Protein AF-J7QUC0-F1 (afdb_monomer_lite)

Structure (mmCIF, N/CA/C/O backbone):
data_AF-J7QUC0-F1
#
_entry.id   AF-J7QUC0-F1
#
loop_
_atom_site.group_PDB
_atom_site.id
_atom_site.type_symbol
_atom_site.label_atom_id
_atom_site.label_alt_id
_atom_site.label_comp_id
_atom_site.label_asym_id
_atom_site.label_entity_id
_atom_site.label_seq_id
_atom_site.pdbx_PDB_ins_code
_atom_site.Cartn_x
_atom_site.Cartn_y
_atom_site.Cartn_z
_atom_site.occupancy
_atom_site.B_iso_or_equiv
_atom_site.auth_seq_id
_atom_site.auth_comp_id
_atom_site.auth_asym_id
_atom_site.auth_atom_id
_atom_site.pdbx_PDB_model_num
ATOM 1 N N . MET A 1 1 ? 25.085 3.363 -33.186 1.00 42.94 1 MET A N 1
ATOM 2 C CA . MET A 1 1 ? 24.212 2.556 -32.307 1.00 42.94 1 MET A CA 1
ATOM 3 C C . MET A 1 1 ? 23.203 3.509 -31.677 1.00 42.94 1 MET A C 1
ATOM 5 O O . MET A 1 1 ? 23.613 4.372 -30.915 1.00 42.94 1 MET A O 1
ATOM 9 N N . ARG A 1 2 ? 21.933 3.483 -32.106 1.00 51.78 2 ARG A N 1
ATOM 10 C CA . ARG A 1 2 ? 20.886 4.351 -31.538 1.00 51.78 2 ARG A CA 1
ATOM 11 C C . ARG A 1 2 ? 20.296 3.623 -30.330 1.00 51.78 2 ARG A C 1
ATOM 13 O O . ARG A 1 2 ? 19.688 2.580 -30.515 1.00 51.78 2 ARG A O 1
ATOM 20 N N . SER A 1 3 ? 20.544 4.133 -29.126 1.00 59.12 3 SER A N 1
ATOM 21 C CA . SER A 1 3 ? 19.888 3.655 -27.905 1.00 59.12 3 SER A CA 1
ATOM 22 C C . SER A 1 3 ? 18.492 4.271 -27.847 1.00 59.12 3 SER A C 1
ATOM 24 O O . SER A 1 3 ? 18.368 5.496 -27.902 1.00 59.12 3 SER A O 1
ATOM 26 N N . VAL A 1 4 ? 17.448 3.444 -27.809 1.00 60.81 4 VAL A N 1
ATOM 27 C CA . VAL A 1 4 ? 16.071 3.905 -27.606 1.00 60.81 4 VAL A CA 1
ATOM 28 C C . VAL A 1 4 ? 15.817 3.909 -26.104 1.00 60.81 4 VAL A C 1
ATOM 30 O O . VAL A 1 4 ? 15.836 2.864 -25.463 1.00 60.81 4 VAL A O 1
ATOM 33 N N . ALA A 1 5 ? 15.598 5.089 -25.526 1.00 60.94 5 ALA A N 1
ATOM 34 C CA . ALA A 1 5 ? 15.212 5.202 -24.126 1.00 60.94 5 ALA A CA 1
ATOM 35 C C . ALA A 1 5 ? 13.784 4.664 -23.949 1.00 60.94 5 ALA A C 1
ATOM 37 O O . ALA A 1 5 ? 12.810 5.314 -24.326 1.00 60.94 5 ALA A O 1
ATOM 38 N N . THR A 1 6 ? 13.651 3.466 -23.391 1.00 61.47 6 THR A N 1
ATOM 39 C CA . THR A 1 6 ? 12.351 2.879 -23.060 1.00 61.47 6 THR A CA 1
ATOM 40 C C . THR A 1 6 ? 11.868 3.438 -21.731 1.00 61.47 6 THR A C 1
ATOM 42 O O . THR A 1 6 ? 12.544 3.313 -20.709 1.00 61.47 6 THR A O 1
ATOM 45 N N . THR A 1 7 ? 10.699 4.072 -21.728 1.00 70.31 7 THR A N 1
ATOM 46 C CA . THR A 1 7 ? 10.067 4.530 -20.489 1.00 70.31 7 THR A CA 1
ATOM 47 C C . THR A 1 7 ? 9.502 3.322 -19.751 1.00 70.31 7 THR A C 1
ATOM 49 O O . THR A 1 7 ? 8.718 2.572 -20.331 1.00 70.31 7 THR A O 1
ATOM 52 N N . LYS A 1 8 ? 9.877 3.134 -18.480 1.00 70.75 8 LYS A N 1
ATOM 53 C CA . LYS A 1 8 ? 9.282 2.096 -17.631 1.00 70.75 8 LYS A CA 1
ATOM 54 C C . LYS A 1 8 ? 7.783 2.351 -17.513 1.00 70.75 8 LYS A C 1
ATOM 56 O O . LYS A 1 8 ? 7.385 3.417 -17.039 1.00 70.75 8 LYS A O 1
ATOM 61 N N . GLN A 1 9 ? 6.954 1.408 -17.953 1.00 81.12 9 GLN A N 1
ATOM 62 C CA . GLN A 1 9 ? 5.503 1.532 -17.832 1.00 81.12 9 GLN A CA 1
ATOM 63 C C . GLN A 1 9 ? 5.006 0.667 -16.681 1.00 81.12 9 GLN A C 1
ATOM 65 O O . GLN A 1 9 ? 5.131 -0.554 -16.711 1.00 81.12 9 GLN A O 1
ATOM 70 N N . ARG A 1 10 ? 4.406 1.300 -15.670 1.00 84.69 10 ARG A N 1
ATOM 71 C CA . ARG A 1 10 ? 3.788 0.590 -14.551 1.00 84.69 10 ARG A CA 1
ATOM 72 C C . ARG A 1 10 ? 2.329 0.289 -14.868 1.00 84.69 10 ARG A C 1
ATOM 74 O O . ARG A 1 10 ? 1.493 1.190 -14.889 1.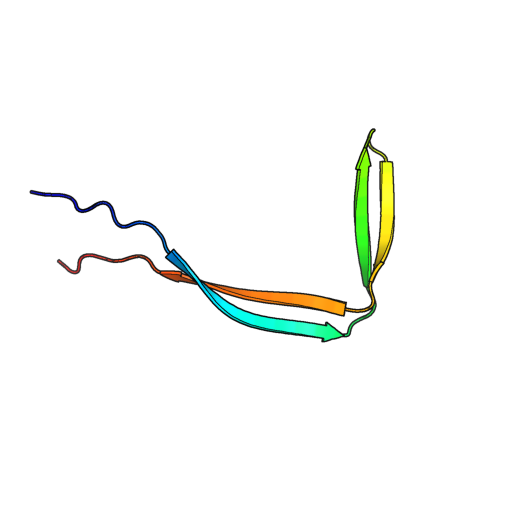00 84.69 10 ARG A O 1
ATOM 81 N N . VAL A 1 11 ? 2.014 -0.982 -15.079 1.00 87.81 11 VAL A N 1
ATOM 82 C CA . VAL A 1 11 ? 0.668 -1.466 -15.401 1.00 87.81 11 VAL A CA 1
ATOM 83 C C . VAL A 1 11 ? 0.029 -2.053 -14.147 1.00 87.81 11 VAL A C 1
ATOM 85 O O . VAL A 1 11 ? 0.596 -2.944 -13.519 1.00 87.81 11 VAL A O 1
ATOM 88 N N . LYS A 1 12 ? -1.162 -1.576 -13.766 1.00 90.75 12 LYS A N 1
ATOM 89 C CA . LYS A 1 12 ? -1.941 -2.163 -12.664 1.00 90.75 12 LYS A CA 1
ATOM 90 C C . LYS A 1 12 ? -2.824 -3.290 -13.205 1.00 90.75 12 LYS A C 1
ATOM 92 O O . LYS A 1 12 ? -3.655 -3.044 -14.070 1.00 90.75 12 LYS A O 1
ATOM 97 N N . ILE A 1 13 ? -2.655 -4.499 -12.679 1.00 94.25 13 ILE A N 1
ATOM 98 C CA . ILE A 1 13 ? -3.293 -5.721 -13.203 1.00 94.25 13 ILE A CA 1
ATOM 99 C C . ILE A 1 13 ? -4.428 -6.198 -12.310 1.00 94.25 13 ILE A C 1
ATOM 101 O O . ILE A 1 13 ? -5.413 -6.745 -12.793 1.00 94.25 13 ILE A O 1
ATOM 105 N N . LEU A 1 14 ? -4.315 -5.964 -11.005 1.00 95.44 14 LEU A N 1
ATOM 106 C CA . LEU A 1 14 ? -5.356 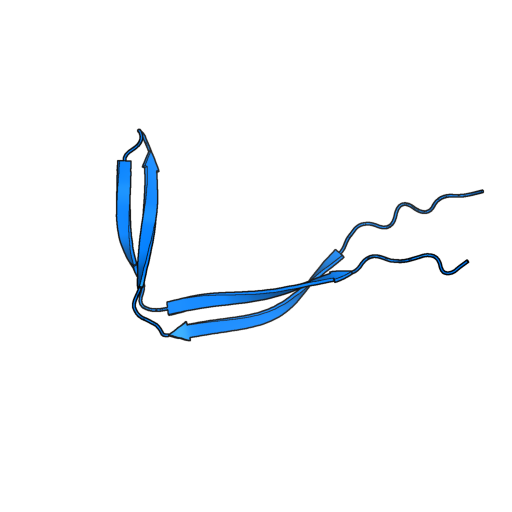-6.322 -10.057 1.00 95.44 14 LEU A CA 1
ATOM 107 C C . LEU A 1 14 ? -5.565 -5.185 -9.065 1.00 95.44 14 LEU A C 1
ATOM 109 O O . LEU A 1 14 ? -4.602 -4.646 -8.514 1.00 95.44 14 LEU A O 1
ATOM 113 N N . TYR A 1 15 ? -6.830 -4.843 -8.838 1.00 94.62 15 TYR A N 1
ATOM 114 C CA . TYR A 1 15 ? -7.248 -3.884 -7.826 1.00 94.62 15 TYR A CA 1
ATOM 115 C C . TYR A 1 15 ? -8.492 -4.393 -7.112 1.00 94.62 15 TYR A C 1
ATOM 117 O O . TYR A 1 15 ? -9.520 -4.625 -7.747 1.00 94.62 15 TYR A O 1
ATOM 125 N N . PHE A 1 16 ? -8.412 -4.549 -5.794 1.00 94.81 16 PHE A N 1
ATOM 126 C CA . PHE A 1 16 ? -9.574 -4.885 -4.979 1.00 94.81 16 PHE A CA 1
ATOM 127 C C . PHE A 1 16 ? -9.443 -4.345 -3.557 1.00 94.81 16 PHE A C 1
ATOM 129 O O . PHE A 1 16 ? -8.354 -4.030 -3.073 1.00 94.81 16 PHE A O 1
ATOM 136 N N . LYS A 1 17 ? -10.589 -4.265 -2.874 1.00 94.88 17 LYS A N 1
ATOM 137 C CA . LYS A 1 17 ? -10.661 -3.970 -1.443 1.00 94.88 17 LYS A CA 1
ATOM 138 C C . LYS A 1 17 ? -10.699 -5.277 -0.668 1.00 94.88 17 LYS A C 1
ATOM 140 O O . LYS A 1 17 ? -11.632 -6.063 -0.823 1.00 94.88 17 LYS A O 1
ATOM 145 N N . HIS A 1 18 ? -9.713 -5.496 0.189 1.00 93.56 18 HIS A N 1
ATOM 146 C CA . HIS A 1 18 ? -9.729 -6.599 1.136 1.00 93.56 18 HIS A CA 1
ATOM 147 C C . HIS A 1 18 ? -10.370 -6.132 2.445 1.00 93.56 18 HIS A C 1
ATOM 149 O O . HIS A 1 18 ? -9.816 -5.285 3.149 1.00 93.56 18 HIS A O 1
ATOM 155 N N . PHE A 1 19 ? -11.561 -6.643 2.761 1.00 90.94 19 PHE A N 1
ATOM 156 C CA . PHE A 1 19 ? -12.315 -6.248 3.952 1.00 90.94 19 PHE A CA 1
ATOM 157 C C . PHE A 1 19 ? -11.733 -6.900 5.209 1.00 90.94 19 PHE A C 1
ATOM 159 O O . PHE A 1 19 ? -12.128 -7.989 5.611 1.00 90.94 19 PHE A O 1
ATOM 166 N N . PHE A 1 20 ? -10.790 -6.199 5.832 1.00 91.31 20 PHE A N 1
ATOM 167 C CA . PHE A 1 20 ? -10.135 -6.596 7.069 1.00 91.31 20 PHE A CA 1
ATOM 168 C C . PHE A 1 20 ? -9.960 -5.374 7.980 1.00 91.31 20 PHE A C 1
ATOM 170 O O . PHE A 1 20 ? -9.407 -4.345 7.568 1.00 91.31 20 PHE A O 1
ATOM 177 N N . LYS A 1 21 ? -10.444 -5.471 9.226 1.00 93.31 21 LYS A N 1
ATOM 178 C CA . LYS A 1 21 ? -10.310 -4.397 10.221 1.00 93.31 21 LYS A CA 1
ATOM 179 C C . LYS A 1 21 ? -8.855 -4.309 10.680 1.00 93.31 21 LYS A C 1
ATOM 181 O O . LYS A 1 21 ? -8.348 -5.243 11.284 1.00 93.31 21 LYS A O 1
ATOM 186 N N . HIS A 1 22 ? -8.215 -3.170 10.454 1.00 92.44 22 HIS A N 1
ATOM 187 C CA . HIS A 1 22 ? -6.831 -2.926 10.864 1.00 92.44 22 HIS A CA 1
ATOM 188 C C . HIS A 1 22 ? -6.643 -1.462 11.272 1.00 92.44 22 HIS A C 1
ATOM 190 O O . HIS A 1 22 ? -7.467 -0.601 10.951 1.00 92.44 22 HIS A O 1
ATOM 196 N N . PHE A 1 23 ? -5.565 -1.178 11.997 1.00 93.88 23 PHE A N 1
ATOM 197 C CA . PHE A 1 23 ? -5.180 0.186 12.3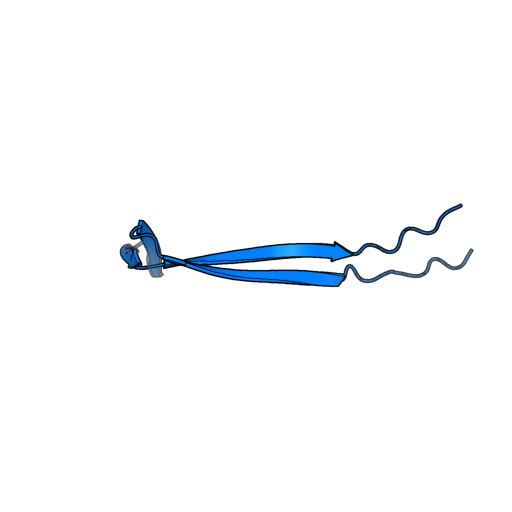42 1.00 93.88 23 PHE A CA 1
ATOM 198 C C . PHE A 1 23 ? -4.092 0.682 11.392 1.00 93.88 23 PHE A C 1
ATOM 200 O O . PHE A 1 23 ? -3.145 -0.042 11.102 1.00 93.88 23 PHE A O 1
ATOM 207 N N . VAL A 1 24 ? -4.227 1.922 10.934 1.00 93.06 24 VAL A N 1
ATOM 208 C CA . VAL A 1 24 ? -3.196 2.662 10.204 1.00 93.06 24 VAL A CA 1
ATOM 209 C C . VAL A 1 24 ? -2.822 3.909 10.983 1.00 93.06 24 VAL A C 1
ATOM 211 O O . VAL A 1 24 ? -3.661 4.514 11.651 1.00 93.06 24 VAL A O 1
ATOM 214 N N . PHE A 1 25 ? -1.559 4.286 10.880 1.00 93.56 25 PHE A N 1
ATOM 215 C CA . PHE A 1 25 ? -1.016 5.492 11.477 1.00 93.56 25 PHE A CA 1
ATOM 216 C C . PHE A 1 25 ? -0.841 6.523 10.366 1.00 93.56 25 PHE A C 1
ATOM 218 O O . PHE A 1 25 ? -0.264 6.214 9.326 1.00 93.56 25 PHE A O 1
ATOM 225 N N . ILE A 1 26 ? -1.423 7.704 10.547 1.00 92.38 26 ILE A N 1
ATOM 226 C CA . ILE A 1 26 ? -1.395 8.790 9.566 1.00 92.38 26 ILE A CA 1
ATOM 227 C C . ILE A 1 26 ? -0.741 9.988 10.245 1.00 92.38 26 ILE A C 1
ATOM 229 O O . ILE A 1 26 ? -1.213 10.411 11.303 1.00 92.38 26 ILE A O 1
ATOM 233 N N . GLU A 1 27 ? 0.322 10.519 9.650 1.00 92.88 27 GLU A N 1
ATOM 234 C CA . GLU A 1 27 ? 0.931 11.769 10.109 1.00 92.88 27 GLU A CA 1
ATOM 235 C C . GLU A 1 27 ? -0.039 12.932 9.912 1.00 92.88 27 GLU A C 1
ATOM 237 O O . GLU A 1 27 ? -0.705 13.040 8.877 1.00 92.88 27 GLU A O 1
ATOM 242 N N . LYS A 1 28 ? -0.142 13.788 10.928 1.00 82.81 28 LYS A N 1
ATOM 243 C CA . LYS A 1 28 ? -1.120 14.877 10.967 1.00 82.81 28 LYS A CA 1
ATOM 244 C C . LYS A 1 28 ? -0.531 16.290 10.937 1.00 82.81 28 LYS A C 1
ATOM 246 O O . LYS A 1 28 ? -1.325 17.219 10.975 1.00 82.81 28 LYS A O 1
ATOM 251 N N . SER A 1 29 ? 0.780 16.412 10.707 1.00 81.19 29 SER A N 1
ATOM 252 C CA . SER A 1 29 ? 1.659 17.576 10.952 1.00 81.19 29 SER A CA 1
ATOM 253 C C . SER A 1 29 ? 2.300 17.556 12.341 1.00 81.19 29 SER A C 1
ATOM 255 O O . SER A 1 29 ? 1.830 16.859 13.235 1.00 81.19 29 SER A O 1
ATOM 257 N N . ASP A 1 30 ? 3.420 18.273 12.481 1.00 82.88 30 ASP A N 1
ATOM 258 C CA . ASP A 1 30 ? 4.124 18.524 13.749 1.00 82.88 30 ASP A CA 1
ATOM 259 C C . ASP A 1 30 ? 4.415 17.274 14.590 1.00 82.88 30 ASP A C 1
ATOM 261 O O . ASP A 1 30 ? 4.248 17.269 15.807 1.00 82.88 30 ASP A O 1
ATOM 265 N N . PHE A 1 31 ? 4.868 16.204 13.928 1.00 81.19 31 PHE A N 1
ATOM 266 C CA . PHE A 1 31 ? 5.215 14.919 14.552 1.00 81.19 31 PHE A CA 1
ATOM 267 C C . PHE A 1 31 ? 4.048 14.206 15.260 1.00 81.19 31 PHE A C 1
ATOM 269 O O . PHE A 1 31 ? 4.269 13.207 15.947 1.00 81.19 31 PHE A O 1
ATOM 276 N N . ASP A 1 32 ? 2.806 14.661 15.065 1.00 89.00 32 ASP A N 1
ATOM 277 C CA . ASP A 1 32 ? 1.626 13.987 15.594 1.00 89.00 32 ASP A CA 1
ATOM 278 C C . ASP A 1 32 ? 1.202 12.830 14.677 1.00 89.00 32 ASP A C 1
ATOM 280 O O . ASP A 1 32 ? 1.053 12.970 13.454 1.00 89.00 32 ASP A O 1
ATOM 284 N N . ILE A 1 33 ? 0.995 11.660 15.281 1.00 91.31 33 ILE A N 1
ATOM 285 C CA . ILE A 1 33 ? 0.638 10.426 14.586 1.00 91.31 33 ILE A CA 1
ATOM 286 C C . ILE A 1 33 ? -0.763 10.012 15.021 1.00 91.31 33 ILE A C 1
ATOM 288 O O . ILE A 1 33 ? -0.996 9.537 16.134 1.00 91.31 33 ILE A O 1
ATOM 292 N N . LYS A 1 34 ? -1.719 10.083 14.094 1.00 92.94 34 LYS A N 1
ATOM 293 C CA . LYS A 1 34 ? -3.088 9.638 14.348 1.00 92.94 34 LYS A CA 1
ATOM 294 C C . LYS A 1 34 ? -3.258 8.159 14.027 1.00 92.94 34 LYS A C 1
ATOM 296 O O . LYS A 1 34 ? -3.177 7.750 12.869 1.00 92.94 34 LYS A O 1
ATOM 301 N N . LYS A 1 35 ? -3.636 7.368 15.032 1.00 93.31 35 LYS A N 1
ATOM 302 C CA . LYS A 1 35 ? -4.133 5.997 14.844 1.00 93.31 35 LYS A CA 1
ATOM 303 C C . LYS A 1 35 ? -5.578 6.020 14.330 1.00 93.31 35 LYS A C 1
ATOM 305 O O . LYS A 1 35 ? -6.469 6.571 14.973 1.00 93.31 35 LYS A O 1
ATOM 310 N N . VAL A 1 36 ? -5.832 5.403 13.178 1.00 93.94 36 VAL A N 1
ATOM 311 C CA . VAL A 1 36 ? -7.154 5.310 12.537 1.00 93.94 36 VAL A CA 1
ATOM 312 C C . VAL A 1 36 ? -7.494 3.851 12.268 1.00 93.94 36 VAL A C 1
ATOM 314 O O . VAL A 1 36 ? -6.690 3.119 11.700 1.00 93.94 36 VAL A O 1
ATOM 317 N N . GLN A 1 37 ? -8.699 3.420 12.641 1.00 94.50 37 GLN A N 1
ATOM 318 C CA . GLN A 1 37 ? -9.192 2.092 12.281 1.00 94.50 37 GLN A CA 1
ATOM 319 C C . GLN A 1 37 ? -9.820 2.123 10.886 1.00 94.50 37 GLN A C 1
ATOM 321 O O . GLN A 1 37 ? -10.807 2.824 10.656 1.00 94.50 37 GLN A O 1
ATOM 326 N N . LYS A 1 38 ? -9.279 1.337 9.958 1.00 94.75 38 LYS A N 1
ATOM 327 C CA . LYS A 1 38 ? -9.853 1.128 8.627 1.00 94.75 38 LYS A CA 1
ATOM 328 C C . LYS A 1 38 ? -10.587 -0.207 8.567 1.00 94.75 38 LYS A C 1
ATOM 330 O O . LYS A 1 38 ? -10.218 -1.175 9.226 1.00 94.75 38 LYS A O 1
ATOM 335 N N . LYS A 1 39 ? -11.659 -0.242 7.770 1.00 95.94 39 LYS A N 1
ATOM 336 C CA . LYS A 1 39 ? -12.492 -1.439 7.552 1.00 95.94 39 LYS A CA 1
ATOM 337 C C . LYS A 1 39 ? -11.967 -2.337 6.427 1.00 95.94 39 LYS A C 1
ATOM 339 O O . LYS A 1 39 ? -12.382 -3.486 6.337 1.00 95.94 39 LYS A O 1
ATOM 344 N N . TYR A 1 40 ? -11.113 -1.801 5.557 1.00 94.31 40 TYR A N 1
ATOM 345 C CA . TYR A 1 40 ? -10.588 -2.499 4.390 1.00 94.31 40 TYR A CA 1
ATOM 346 C C . TYR A 1 40 ? -9.207 -1.970 4.003 1.00 94.31 40 TYR A C 1
ATOM 348 O O . TYR A 1 40 ? -8.900 -0.804 4.264 1.00 94.31 40 TYR A O 1
ATOM 356 N N . ILE A 1 41 ? -8.414 -2.821 3.356 1.00 93.12 41 ILE A N 1
ATOM 357 C CA . ILE A 1 41 ? -7.112 -2.513 2.758 1.00 93.12 41 ILE A CA 1
ATOM 358 C C . ILE A 1 41 ? -7.289 -2.448 1.238 1.00 93.12 41 ILE A C 1
ATOM 360 O O . ILE A 1 41 ? -7.936 -3.320 0.656 1.00 93.12 41 ILE A O 1
ATOM 364 N N . ASP A 1 42 ? -6.720 -1.432 0.595 1.00 93.25 42 ASP A N 1
ATOM 365 C CA . ASP A 1 42 ? -6.604 -1.387 -0.863 1.00 9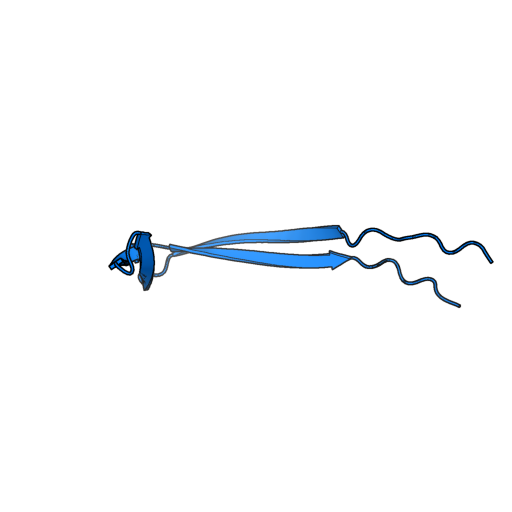3.25 42 ASP A CA 1
ATOM 366 C C . ASP A 1 42 ? -5.418 -2.251 -1.306 1.00 93.25 42 ASP A C 1
ATOM 368 O O . ASP A 1 42 ? -4.272 -1.966 -0.956 1.00 93.25 42 ASP A O 1
ATOM 372 N N . VAL A 1 43 ? -5.687 -3.298 -2.085 1.00 91.56 43 VAL A N 1
ATOM 373 C CA . VAL A 1 43 ? -4.659 -4.189 -2.632 1.00 91.56 43 VAL A CA 1
ATOM 374 C C . VAL A 1 43 ? -4.503 -3.899 -4.118 1.00 91.56 43 VAL A C 1
ATOM 376 O O . VAL A 1 43 ? -5.471 -3.944 -4.876 1.00 91.56 43 VAL A O 1
ATOM 379 N N . ASN A 1 44 ? -3.272 -3.593 -4.528 1.00 94.75 44 ASN A N 1
ATOM 380 C CA . ASN A 1 44 ? -2.904 -3.348 -5.917 1.00 94.75 44 ASN A CA 1
ATOM 381 C C . ASN A 1 44 ? -1.761 -4.281 -6.310 1.00 94.75 44 ASN A C 1
ATOM 383 O O . ASN A 1 44 ? -0.728 -4.288 -5.643 1.00 94.75 44 ASN A O 1
ATOM 387 N N . VAL A 1 45 ? -1.915 -4.998 -7.419 1.00 92.94 45 VAL A N 1
ATOM 388 C CA . VAL A 1 45 ? -0.811 -5.714 -8.068 1.00 92.94 45 VAL A CA 1
ATOM 389 C C . VAL A 1 45 ? -0.437 -4.940 -9.322 1.00 92.94 45 VAL A C 1
ATOM 391 O O . VAL A 1 45 ? -1.284 -4.720 -10.192 1.00 92.94 45 VAL A O 1
ATOM 394 N N . CYS A 1 46 ? 0.820 -4.511 -9.398 1.00 91.75 46 CYS A N 1
ATOM 395 C CA . CYS A 1 46 ? 1.364 -3.815 -10.556 1.00 91.75 46 CYS A CA 1
ATOM 396 C C . CYS A 1 46 ? 2.528 -4.612 -11.143 1.00 91.75 46 CYS A C 1
ATOM 398 O O . CYS A 1 46 ? 3.296 -5.208 -10.391 1.0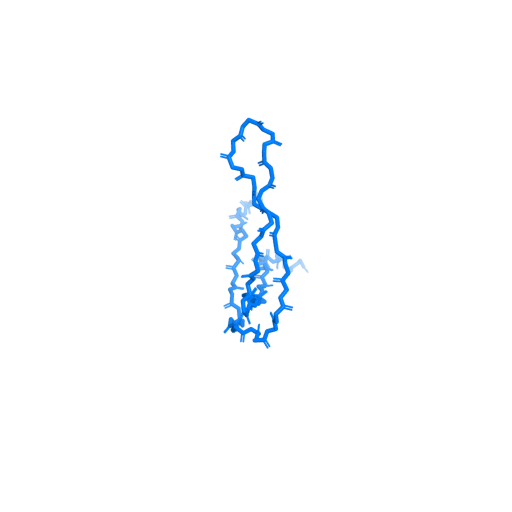0 91.75 46 CYS A O 1
ATOM 400 N N . LEU A 1 47 ? 2.674 -4.566 -12.463 1.00 89.81 47 LEU A N 1
ATOM 401 C CA . LEU A 1 47 ? 3.884 -4.981 -13.160 1.00 89.81 47 LEU A CA 1
ATOM 402 C C . LEU A 1 47 ? 4.578 -3.751 -13.725 1.00 89.81 47 LEU A C 1
ATOM 404 O O . LEU A 1 47 ? 3.926 -2.879 -14.300 1.00 89.81 47 LEU A O 1
ATOM 408 N N . ASP A 1 48 ? 5.895 -3.715 -13.582 1.00 87.75 48 ASP A N 1
ATOM 409 C CA . ASP A 1 48 ? 6.734 -2.777 -14.312 1.00 87.75 48 ASP A CA 1
ATOM 410 C C . ASP A 1 48 ? 7.154 -3.458 -15.615 1.00 87.75 48 ASP A C 1
ATOM 412 O O . ASP A 1 48 ? 7.845 -4.478 -15.616 1.00 87.75 48 ASP A O 1
ATOM 416 N N . VAL A 1 49 ? 6.652 -2.935 -16.728 1.00 82.88 49 VAL A N 1
ATOM 417 C CA . VAL A 1 49 ? 6.966 -3.424 -18.065 1.00 82.88 49 VAL A CA 1
ATOM 418 C C . VAL A 1 49 ? 8.188 -2.664 -18.554 1.00 82.88 49 VAL A C 1
ATOM 420 O O . VAL A 1 49 ? 8.117 -1.469 -18.851 1.00 82.88 49 VAL A O 1
ATOM 423 N N . ASP A 1 50 ? 9.300 -3.386 -18.633 1.00 77.50 50 ASP A N 1
ATOM 424 C CA . ASP A 1 50 ? 10.543 -2.921 -19.230 1.00 77.50 50 ASP A CA 1
ATOM 425 C C . ASP A 1 50 ? 10.691 -3.565 -20.617 1.00 77.50 50 ASP A C 1
ATOM 427 O O . ASP A 1 50 ? 10.524 -4.776 -20.783 1.00 77.50 50 ASP A O 1
ATOM 431 N N . CYS A 1 51 ? 10.989 -2.753 -21.633 1.00 72.56 51 CYS A N 1
ATOM 432 C CA . CYS A 1 51 ? 11.299 -3.272 -22.960 1.00 72.56 51 CYS A CA 1
ATOM 433 C C . CYS A 1 51 ? 12.770 -3.701 -22.960 1.00 72.56 51 CYS A C 1
ATOM 435 O O . CYS A 1 51 ? 13.665 -2.863 -22.858 1.00 72.56 51 CY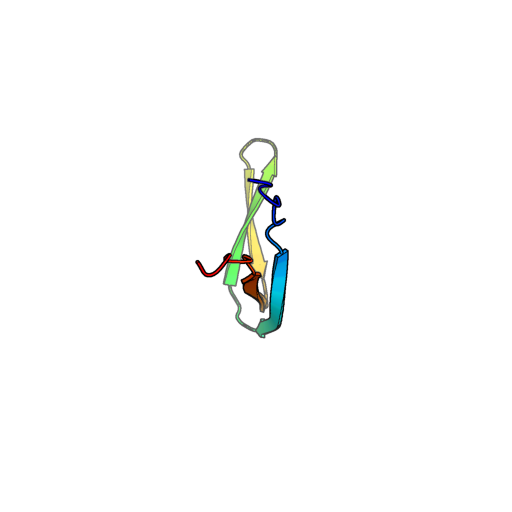S A O 1
ATOM 437 N N . VAL A 1 52 ? 13.024 -5.005 -23.023 1.00 68.56 52 VAL A N 1
ATOM 438 C CA . VAL A 1 52 ? 14.383 -5.541 -23.138 1.00 68.56 52 VAL A CA 1
ATOM 439 C C . VAL A 1 52 ? 14.667 -5.777 -24.614 1.00 68.56 52 VAL A C 1
ATOM 441 O O . VAL A 1 52 ? 14.061 -6.661 -25.222 1.00 68.56 52 VAL A O 1
ATOM 444 N N . ASP A 1 53 ? 15.600 -5.011 -25.183 1.00 65.88 53 ASP A N 1
ATOM 445 C CA . ASP A 1 53 ? 16.193 -5.344 -26.478 1.00 65.88 53 ASP A CA 1
ATOM 446 C C . ASP A 1 53 ? 16.846 -6.729 -26.364 1.00 65.88 53 ASP A C 1
ATOM 448 O O . ASP A 1 53 ? 17.820 -6.924 -25.630 1.00 65.88 53 ASP A O 1
ATOM 452 N N . LYS A 1 54 ? 16.290 -7.723 -27.064 1.00 61.50 54 LYS A N 1
ATOM 453 C CA . LYS A 1 54 ? 16.924 -9.037 -27.202 1.00 61.50 54 LYS A CA 1
ATOM 454 C C . LYS A 1 54 ? 18.025 -8.921 -28.253 1.00 61.50 54 LYS A C 1
ATOM 456 O O . LYS A 1 54 ? 17.732 -8.658 -29.417 1.00 61.50 54 LYS A O 1
ATOM 461 N N . LYS A 1 55 ? 19.272 -9.076 -27.809 1.00 52.62 55 LYS A N 1
ATOM 462 C CA . LYS A 1 55 ? 20.455 -9.167 -28.669 1.00 52.62 55 LYS A CA 1
ATOM 463 C C . LYS A 1 55 ? 20.548 -10.537 -29.334 1.00 52.62 55 LYS A C 1
ATOM 465 O O . LYS A 1 55 ? 20.154 -11.523 -28.672 1.00 52.62 55 LYS A O 1
#

Radius of gyration: 19.34 Å; chains: 1; bounding box: 37×28×48 Å

Foldseek 3Di:
DDDDDDDWDKAWDDWDKAQDWDWDWDDDPDPDTDIDIDRTDIDIDIDTDDDDDDD

pLDDT: mean 83.79, std 13.69, range [42.94, 95.94]

Sequence (55 aa):
MRSVATTKQRVKILYFKHFFKHFVFIEKSDFDIKKVQKKYIDVNVCLDVDCVDKK

Organism: Enterococcus faecium (NCBI:txid1352)

Secondary structure (DSSP, 8-state):
-----PPPEEEEEEEEEE---EEEEEE-STT-EEEEEES-EEEEEEEEE------